Protein AF-A0AAV5BGB0-F1 (afdb_monomer)

Solvent-accessible surface area (backbone atoms only — not comparable to full-atom values): 8665 Å² total; per-residue (Å²): 95,80,54,100,64,18,33,47,43,76,77,61,81,74,40,79,36,67,55,97,71,15,49,51,29,39,37,39,44,28,36,35,22,42,46,52,99,90,72,42,46,84,53,42,42,34,37,40,42,35,40,45,53,45,85,71,68,49,53,77,70,77,80,76,84,75,86,79,90,81,80,93,74,97,66,87,77,72,77,89,67,78,48,72,69,52,96,59,68,52,74,51,76,47,74,49,89,79,63,83,75,83,82,81,88,82,94,73,88,78,68,55,86,67,54,57,60,54,62,70,62,72,80,76,82,82,80,84,76,84,91,128

Nearest PDB structures (foldseek):
  1ut7-assembly1_A  TM=9.006E-01  e=7.431E-05  Arabidopsis thaliana
  3swm-assembly1_B  TM=8.881E-01  e=7.431E-05  Arabidopsis thaliana
  1ut7-assembly1_B  TM=8.903E-01  e=7.431E-05  Arabidopsis thaliana
  7xlj-assembly1_A  TM=7.728E-01  e=9.902E-05  Arabidopsis thaliana
  7xlj-assembly1_B  TM=7.897E-01  e=1.176E-04  Arabidopsis thaliana

Organism: NCBI:txid191504

Sequence (132 aa):
MTTPSGYWSPIEADETVTSCGCSVGLKKTFIFYTGEPFKGFKTNWVMHEYHLLDGGYIASSSSTSSGSSSTRKSQRKRVHSSSISSNWVICRVFESSCGAQVSFHDEGTELSCLDEVFLSLDDYDEVSLPNN

Foldseek 3Di:
DADPFWDWDWDDPWDFDDDPQFGFWIKTKTWTFTDDPVPTHTFQKMKIKIFTQPDDGPRVPPPPPPDDDDDDDDDPPPPPPSPSPDPDIDMDIDGHPPPPPPDDDDDDPDDDPVVVVVVVVPPPPPDDDDDD

Mean predicted aligned error: 17.77 Å

Structure (mmCIF, N/CA/C/O backbone):
data_AF-A0AAV5BGB0-F1
#
_entry.id   AF-A0AAV5BGB0-F1
#
loop_
_atom_site.group_PDB
_atom_site.id
_atom_site.type_symbol
_atom_site.label_atom_id
_atom_site.label_alt_id
_atom_site.label_comp_id
_atom_site.label_asym_id
_atom_site.label_entity_id
_atom_site.label_seq_id
_atom_site.pdbx_PDB_ins_code
_atom_site.Cartn_x
_atom_site.Cartn_y
_atom_site.Cartn_z
_atom_site.occupancy
_atom_site.B_iso_or_equiv
_atom_site.auth_seq_id
_atom_site.auth_comp_id
_atom_site.auth_asym_id
_atom_site.auth_atom_id
_atom_site.pdbx_PDB_model_num
ATOM 1 N N . MET A 1 1 ? 0.506 5.425 7.052 1.00 76.94 1 MET A N 1
ATOM 2 C CA . MET A 1 1 ? -0.605 6.375 6.794 1.00 76.94 1 MET A CA 1
ATOM 3 C C . MET A 1 1 ? -1.680 6.128 7.838 1.00 76.94 1 MET A C 1
ATOM 5 O O . MET A 1 1 ? -1.984 4.963 8.058 1.00 76.94 1 MET A O 1
ATOM 9 N N . THR A 1 2 ? -2.228 7.159 8.482 1.00 87.00 2 THR A N 1
ATOM 10 C CA . THR A 1 2 ? -3.223 7.001 9.563 1.00 87.00 2 THR A CA 1
ATOM 11 C C . THR A 1 2 ? -4.539 7.656 9.160 1.00 87.00 2 THR A C 1
ATOM 13 O O . THR A 1 2 ? -4.542 8.722 8.551 1.00 87.00 2 THR A O 1
ATOM 16 N N . THR A 1 3 ? -5.644 7.003 9.488 1.00 87.00 3 THR A N 1
ATOM 17 C CA . THR A 1 3 ? -7.027 7.425 9.252 1.00 87.00 3 THR A CA 1
ATOM 18 C C . THR A 1 3 ? -7.786 7.398 10.584 1.00 87.00 3 THR A C 1
ATOM 20 O O . THR A 1 3 ? -7.334 6.723 11.509 1.00 87.00 3 THR A O 1
ATOM 23 N N . PRO A 1 4 ? -8.951 8.059 10.707 1.00 87.12 4 PRO A N 1
ATOM 24 C CA . PRO A 1 4 ? -9.759 7.995 11.930 1.00 87.12 4 PRO A CA 1
ATOM 25 C C . PRO A 1 4 ? -10.155 6.571 12.352 1.00 87.12 4 PRO A C 1
ATOM 27 O O . PRO A 1 4 ? -10.411 6.324 13.524 1.00 87.12 4 PRO A O 1
ATOM 30 N N . SER A 1 5 ? -10.205 5.634 11.403 1.00 86.81 5 SER A N 1
ATOM 31 C CA . SER A 1 5 ? -10.635 4.252 11.636 1.00 86.81 5 SER A CA 1
ATOM 32 C C . SER A 1 5 ? -9.475 3.260 11.776 1.00 86.81 5 SER A C 1
ATOM 34 O O . SER A 1 5 ? -9.721 2.086 12.046 1.00 86.81 5 SER A O 1
ATOM 36 N N . GLY A 1 6 ? -8.221 3.683 11.587 1.00 93.06 6 GLY A N 1
ATOM 37 C CA . GLY A 1 6 ? -7.086 2.760 11.558 1.00 93.06 6 GLY A CA 1
ATOM 38 C C . GLY A 1 6 ? -5.840 3.287 10.856 1.00 93.06 6 GLY A C 1
ATOM 39 O O . GLY A 1 6 ? -5.773 4.448 10.456 1.00 93.06 6 GLY A O 1
ATOM 40 N N . TYR A 1 7 ? -4.843 2.431 10.661 1.00 93.06 7 TYR A N 1
ATOM 41 C CA . TYR A 1 7 ? -3.554 2.802 10.080 1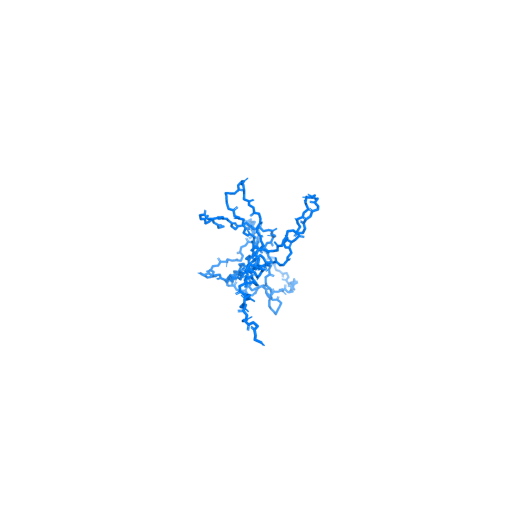.00 93.06 7 TYR A CA 1
ATOM 42 C C . TYR A 1 7 ? -2.974 1.712 9.176 1.00 93.06 7 TYR A C 1
ATOM 44 O O . TYR A 1 7 ? -3.173 0.520 9.380 1.00 93.06 7 TYR A O 1
ATOM 52 N N . TRP A 1 8 ? -2.208 2.143 8.179 1.00 94.19 8 TRP A N 1
ATOM 53 C CA . TRP A 1 8 ? -1.419 1.285 7.301 1.00 94.19 8 TRP A CA 1
ATOM 54 C C . TRP A 1 8 ? 0.002 1.148 7.844 1.00 94.19 8 TRP A C 1
ATOM 56 O O . TRP A 1 8 ? 0.697 2.162 7.996 1.00 94.19 8 TRP A O 1
ATOM 66 N N . SER A 1 9 ? 0.421 -0.092 8.104 1.00 92.56 9 SER A N 1
ATOM 67 C CA . SER A 1 9 ? 1.743 -0.454 8.625 1.00 92.56 9 SER A CA 1
ATOM 68 C C . SER A 1 9 ? 2.527 -1.282 7.599 1.00 92.56 9 SER A C 1
ATOM 70 O O . SER A 1 9 ? 1.937 -2.191 7.009 1.00 92.56 9 SER A O 1
ATOM 72 N N . PRO A 1 10 ? 3.820 -0.991 7.351 1.00 93.56 10 PRO A N 1
ATOM 73 C CA . PRO A 1 10 ? 4.640 -1.786 6.443 1.00 93.56 10 PRO A CA 1
ATOM 74 C C . PRO A 1 10 ? 4.866 -3.181 7.029 1.00 93.56 10 PRO A C 1
ATOM 76 O O . PRO A 1 10 ? 5.050 -3.320 8.239 1.00 93.56 10 PRO A O 1
ATOM 79 N N . ILE A 1 11 ? 4.856 -4.205 6.178 1.00 89.12 11 ILE A N 1
ATOM 80 C CA . ILE A 1 11 ? 5.026 -5.597 6.632 1.00 89.12 11 ILE A CA 1
ATOM 81 C C . ILE A 1 11 ? 6.334 -6.244 6.198 1.00 89.12 11 ILE A C 1
ATOM 83 O O . ILE A 1 11 ? 6.788 -7.187 6.837 1.00 89.12 11 ILE A O 1
ATOM 87 N N . GLU A 1 12 ? 6.945 -5.740 5.134 1.00 86.25 12 GLU A N 1
ATOM 88 C CA . GLU A 1 12 ? 8.117 -6.336 4.503 1.00 86.25 12 GLU A CA 1
ATOM 89 C C . GLU A 1 12 ? 9.106 -5.245 4.095 1.00 86.25 12 GLU A C 1
ATOM 91 O O . GLU A 1 12 ? 8.783 -4.053 4.095 1.00 86.25 12 GLU A O 1
ATOM 96 N N . ALA A 1 13 ? 10.328 -5.665 3.769 1.00 88.56 13 ALA A N 1
ATOM 97 C CA . ALA A 1 13 ? 11.305 -4.781 3.156 1.00 88.56 13 ALA A CA 1
ATOM 98 C C . ALA A 1 13 ? 10.861 -4.399 1.737 1.00 88.56 13 ALA A C 1
ATOM 100 O O . ALA A 1 13 ? 10.260 -5.204 1.030 1.00 88.56 13 ALA A O 1
ATOM 101 N N . ASP A 1 14 ? 11.190 -3.178 1.320 1.00 92.12 14 ASP A N 1
ATOM 102 C CA . ASP A 1 14 ? 10.852 -2.669 -0.008 1.00 92.12 14 ASP A CA 1
ATOM 103 C C . ASP A 1 14 ? 11.406 -3.581 -1.125 1.00 92.12 14 ASP A C 1
ATOM 105 O O . ASP A 1 14 ? 12.598 -3.902 -1.165 1.00 92.12 14 ASP A O 1
ATOM 109 N N . GLU A 1 15 ? 10.548 -3.960 -2.073 1.00 92.06 15 GLU A N 1
ATOM 110 C CA . GLU A 1 15 ? 10.905 -4.803 -3.216 1.00 92.06 15 GLU A CA 1
ATOM 111 C C . GLU A 1 15 ? 11.306 -3.939 -4.421 1.00 92.06 15 GLU A C 1
ATOM 113 O O . GLU A 1 15 ? 10.607 -2.994 -4.795 1.00 92.06 15 GLU A O 1
ATOM 118 N N . THR A 1 16 ? 12.413 -4.274 -5.090 1.00 92.88 16 THR A N 1
ATOM 119 C CA . THR A 1 16 ? 12.793 -3.604 -6.346 1.00 92.88 16 THR A CA 1
ATOM 120 C C . THR A 1 16 ? 11.986 -4.167 -7.508 1.00 92.88 16 THR A C 1
ATOM 122 O O . THR A 1 16 ? 12.030 -5.364 -7.789 1.00 92.88 16 THR A O 1
ATOM 125 N N . VAL A 1 17 ? 11.297 -3.292 -8.235 1.00 91.00 17 VAL A N 1
ATOM 126 C CA . VAL A 1 17 ? 10.586 -3.653 -9.462 1.00 91.00 17 VAL A CA 1
ATOM 127 C C . VAL A 1 17 ? 11.557 -3.546 -10.629 1.00 91.00 17 VAL A C 1
ATOM 129 O O . VAL A 1 17 ? 12.133 -2.481 -10.870 1.00 91.00 17 VAL A O 1
ATOM 132 N N . THR A 1 18 ? 11.730 -4.644 -11.364 1.00 91.19 18 THR A N 1
ATOM 133 C CA . THR A 1 18 ? 12.601 -4.700 -12.542 1.00 91.19 18 THR A CA 1
ATOM 134 C C . THR A 1 18 ? 11.800 -4.981 -13.806 1.00 91.19 18 THR A C 1
ATOM 136 O O . THR A 1 18 ? 10.800 -5.696 -13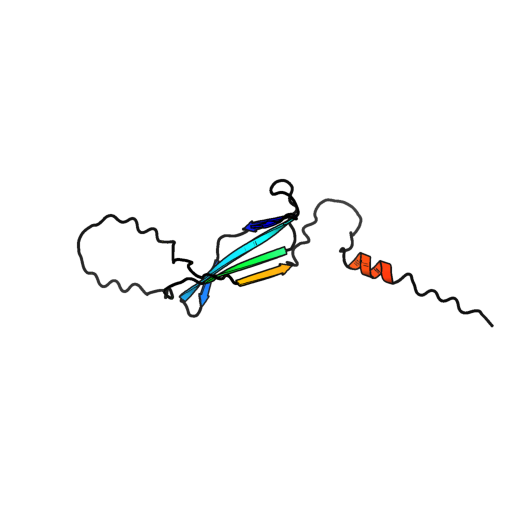.786 1.00 91.19 18 THR A O 1
ATOM 139 N N . SER A 1 19 ? 12.237 -4.400 -14.918 1.00 88.44 19 SER A N 1
ATOM 140 C CA . SER A 1 19 ? 11.708 -4.667 -16.253 1.00 88.44 19 SER A CA 1
ATOM 141 C C . SER A 1 19 ? 12.867 -4.678 -17.240 1.00 88.44 19 SER A C 1
ATOM 143 O O . SER A 1 19 ? 13.734 -3.807 -17.183 1.00 88.44 19 SER A O 1
ATOM 145 N N . CYS A 1 20 ? 12.928 -5.691 -18.106 1.00 88.62 20 CYS A N 1
ATOM 146 C CA . CYS A 1 20 ? 14.007 -5.870 -19.087 1.00 88.62 20 CYS A CA 1
ATOM 147 C C . CYS A 1 20 ? 15.433 -5.784 -18.492 1.00 88.62 20 CYS A C 1
ATOM 149 O O . CYS A 1 20 ? 16.339 -5.249 -19.123 1.00 88.62 20 CYS A O 1
ATOM 151 N N . GLY A 1 21 ? 15.639 -6.288 -17.268 1.00 85.25 21 GLY A N 1
ATOM 152 C CA . GLY A 1 21 ? 16.947 -6.268 -16.592 1.00 85.25 21 GLY A CA 1
ATOM 153 C C . GLY A 1 21 ? 17.331 -4.928 -15.952 1.00 85.25 21 GLY A C 1
ATOM 154 O O . GLY A 1 21 ? 18.450 -4.790 -15.453 1.00 85.25 21 GLY A O 1
ATOM 155 N N . CYS A 1 22 ? 16.408 -3.965 -15.937 1.00 85.75 22 CYS A N 1
ATOM 156 C CA . CYS A 1 22 ? 16.599 -2.642 -15.363 1.00 85.75 22 CYS A CA 1
ATOM 157 C C . CYS A 1 22 ? 15.654 -2.405 -14.185 1.00 85.75 22 CYS A C 1
ATOM 159 O O . CYS A 1 22 ? 14.464 -2.711 -14.275 1.00 85.75 22 CYS A O 1
ATOM 161 N N . SER A 1 23 ? 16.149 -1.803 -13.103 1.00 89.31 23 SER A N 1
ATOM 162 C CA . SER A 1 23 ? 15.288 -1.331 -12.012 1.00 89.31 23 SER A CA 1
ATOM 163 C C . SER A 1 23 ? 14.455 -0.141 -12.478 1.00 89.31 23 SER A C 1
ATOM 165 O O . SER A 1 23 ? 15.009 0.868 -12.915 1.00 89.31 23 SER A O 1
ATOM 167 N N . VAL A 1 24 ? 13.132 -0.268 -12.383 1.00 89.81 24 VAL A N 1
ATOM 168 C CA . VAL A 1 24 ? 12.165 0.758 -12.807 1.00 89.81 24 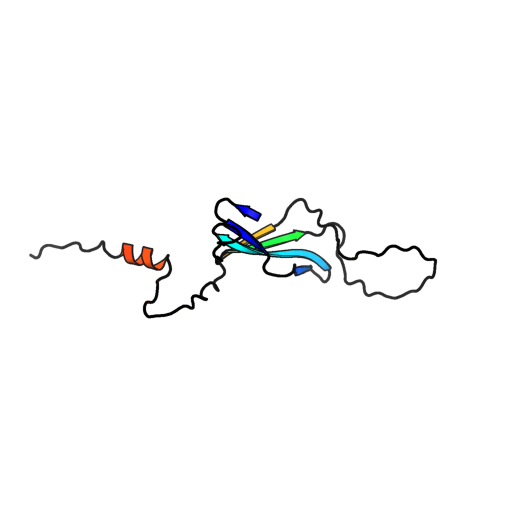VAL A CA 1
ATOM 169 C C . VAL A 1 24 ? 11.426 1.387 -11.630 1.00 89.81 24 VAL A C 1
ATOM 171 O O . VAL A 1 24 ? 10.919 2.498 -11.744 1.00 89.81 24 VAL A O 1
ATOM 174 N N . GLY A 1 25 ? 11.370 0.707 -10.485 1.00 91.38 25 GLY A N 1
ATOM 175 C CA . GLY A 1 25 ? 10.572 1.167 -9.359 1.00 91.38 25 GLY A CA 1
ATOM 176 C C . GLY A 1 25 ? 10.869 0.451 -8.053 1.00 91.38 25 GLY A C 1
ATOM 177 O O . GLY A 1 25 ? 11.683 -0.472 -7.991 1.00 91.38 25 GLY A O 1
ATOM 178 N N . LEU A 1 26 ? 10.150 0.870 -7.021 1.00 92.81 26 LEU A N 1
ATOM 179 C CA . LEU A 1 26 ? 10.090 0.223 -5.716 1.00 92.81 26 LEU A CA 1
ATOM 180 C C . LEU A 1 26 ? 8.638 -0.091 -5.378 1.00 92.81 26 LEU A C 1
ATOM 182 O O . LEU A 1 26 ? 7.751 0.724 -5.631 1.00 92.81 26 LEU A O 1
ATOM 186 N N . LYS A 1 27 ? 8.405 -1.260 -4.793 1.00 94.50 27 LYS A N 1
ATOM 187 C CA . LYS A 1 27 ? 7.114 -1.682 -4.262 1.00 94.50 27 LYS A CA 1
ATOM 188 C C . LYS A 1 27 ? 7.220 -1.790 -2.746 1.00 94.50 27 LYS A C 1
ATOM 190 O O . LYS A 1 27 ? 8.095 -2.476 -2.226 1.00 94.50 27 LYS A O 1
ATOM 195 N N . LYS A 1 28 ? 6.288 -1.146 -2.054 1.00 94.69 28 LYS A N 1
ATOM 196 C CA . LYS A 1 28 ? 6.095 -1.254 -0.608 1.00 94.69 28 LYS A CA 1
ATOM 197 C C . LYS A 1 28 ? 4.802 -1.997 -0.323 1.00 94.69 28 LYS A C 1
ATOM 199 O O . LYS A 1 28 ? 3.792 -1.733 -0.977 1.00 94.69 28 LYS A O 1
ATOM 204 N N . THR A 1 29 ? 4.824 -2.888 0.660 1.00 95.94 29 THR A N 1
ATOM 205 C CA . THR A 1 29 ? 3.650 -3.665 1.069 1.00 95.94 29 THR A CA 1
ATOM 206 C C . THR A 1 29 ? 3.218 -3.255 2.469 1.00 95.94 29 THR A C 1
ATOM 208 O O . THR A 1 29 ? 4.023 -3.247 3.404 1.00 95.94 29 THR A O 1
ATOM 211 N N . PHE A 1 30 ? 1.933 -2.940 2.615 1.00 95.31 30 PHE A N 1
ATOM 212 C CA . PHE A 1 30 ? 1.320 -2.527 3.870 1.00 95.31 30 PHE A CA 1
ATOM 213 C C . PHE A 1 30 ? 0.120 -3.401 4.210 1.00 95.31 30 PHE A C 1
ATOM 215 O O . PHE A 1 30 ? -0.599 -3.854 3.320 1.00 95.31 30 PHE A O 1
ATOM 222 N N . ILE A 1 31 ? -0.137 -3.555 5.506 1.00 94.62 31 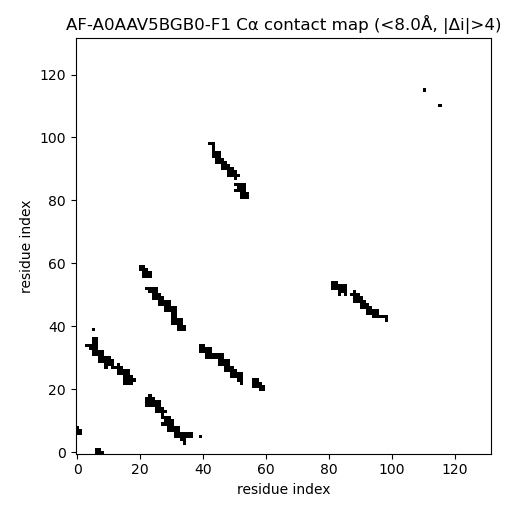ILE A N 1
ATOM 223 C CA . ILE A 1 31 ? -1.389 -4.095 6.040 1.00 94.62 31 ILE A CA 1
ATOM 224 C C . ILE A 1 31 ? -2.119 -2.996 6.800 1.00 94.62 31 ILE A C 1
ATOM 226 O O . ILE A 1 31 ? -1.494 -2.181 7.487 1.00 94.62 31 ILE A O 1
ATOM 230 N N . PHE A 1 32 ? -3.442 -2.978 6.672 1.00 94.62 32 PHE A N 1
ATOM 231 C CA . PHE A 1 32 ? -4.290 -2.095 7.456 1.00 94.62 32 PHE A CA 1
ATOM 232 C C . PHE A 1 32 ? -4.637 -2.716 8.808 1.00 94.62 32 PHE A C 1
ATOM 234 O O . PHE A 1 32 ? -4.985 -3.896 8.914 1.00 94.62 32 PHE A O 1
ATOM 241 N N . TYR A 1 33 ? -4.589 -1.885 9.836 1.00 92.94 33 TYR A N 1
ATOM 242 C CA . TYR A 1 33 ? -5.015 -2.198 11.188 1.00 92.94 33 TYR A CA 1
ATOM 243 C C . TYR A 1 33 ? -6.151 -1.254 11.567 1.00 92.94 33 TYR A C 1
ATOM 245 O O . TYR A 1 33 ? -6.013 -0.045 11.389 1.00 92.94 33 TYR A O 1
ATOM 253 N N . THR A 1 34 ? -7.257 -1.771 12.097 1.00 92.50 34 THR A N 1
ATOM 254 C CA . THR A 1 34 ? -8.369 -0.936 12.586 1.00 92.50 34 THR A CA 1
ATOM 255 C C . THR A 1 34 ? -8.099 -0.462 14.005 1.00 92.50 34 THR A C 1
ATOM 257 O O . THR A 1 34 ? -7.689 -1.269 14.836 1.00 92.50 34 THR A O 1
ATOM 260 N N . GLY A 1 35 ? -8.407 0.798 14.312 1.00 88.19 35 GLY A N 1
ATOM 261 C CA . GLY A 1 35 ? -8.211 1.396 15.637 1.00 88.19 35 GLY A CA 1
ATOM 262 C C . GLY A 1 35 ? -6.828 2.023 15.846 1.00 88.19 35 GLY A C 1
ATOM 263 O O . GLY A 1 35 ? -6.087 2.290 14.903 1.00 88.19 35 GLY A O 1
ATOM 264 N N . GLU A 1 36 ? -6.493 2.297 17.105 1.00 82.88 36 GLU A N 1
ATOM 265 C CA . GLU A 1 36 ? -5.265 3.010 17.470 1.00 82.88 36 GLU A CA 1
ATOM 266 C C . GLU A 1 36 ? -4.001 2.137 17.307 1.00 82.88 36 GLU A C 1
ATOM 268 O O . GLU A 1 36 ? -4.060 0.944 17.611 1.00 82.88 36 GLU A O 1
ATOM 273 N N . PRO A 1 37 ? -2.827 2.707 16.956 1.00 74.81 37 PRO A N 1
ATOM 274 C CA . PRO A 1 37 ? -1.547 2.002 16.755 1.00 74.81 37 PRO A CA 1
ATOM 275 C C . PRO A 1 37 ? -1.068 1.035 17.849 1.00 74.81 37 PRO A C 1
ATOM 277 O O . PRO A 1 37 ? -0.178 0.227 17.602 1.00 74.81 37 PRO A O 1
ATOM 280 N N . PHE A 1 38 ? -1.654 1.087 19.046 1.00 73.94 38 PHE A N 1
ATOM 281 C CA . PHE A 1 38 ? -1.323 0.215 20.180 1.00 73.94 38 PHE A CA 1
ATOM 282 C C . PHE A 1 38 ? -2.431 -0.777 20.562 1.00 73.94 38 PHE A C 1
ATOM 284 O O . PHE A 1 38 ? -2.206 -1.656 21.388 1.00 73.94 38 PHE A O 1
ATOM 291 N N . LYS A 1 39 ? -3.632 -0.629 19.998 1.00 78.12 39 LYS A N 1
ATOM 292 C CA . LYS A 1 39 ? -4.801 -1.492 20.247 1.00 78.12 39 LYS A CA 1
ATOM 293 C C . LYS A 1 39 ? -5.404 -2.025 18.947 1.00 78.12 39 LYS A C 1
ATOM 295 O O . LYS A 1 39 ? -6.528 -2.516 18.947 1.00 78.12 39 LYS A O 1
ATOM 300 N N . GLY A 1 40 ? -4.694 -1.845 17.839 1.00 80.12 40 GLY A N 1
ATOM 301 C CA . GLY A 1 40 ? -5.236 -2.084 16.521 1.00 80.12 40 GLY A CA 1
ATOM 302 C C . GLY A 1 40 ? -5.367 -3.568 16.215 1.00 80.12 40 GLY A C 1
ATOM 303 O O . GLY A 1 40 ? -4.473 -4.355 16.528 1.00 80.12 40 GLY A O 1
ATOM 304 N N . PHE A 1 41 ? -6.459 -3.942 15.558 1.00 87.94 41 PHE A N 1
ATOM 305 C CA . PHE A 1 41 ? -6.655 -5.301 15.057 1.00 87.94 41 PHE A CA 1
ATOM 306 C C . PHE A 1 41 ? -6.157 -5.392 13.621 1.00 87.94 41 PHE A C 1
ATOM 308 O O . PHE A 1 41 ? -6.503 -4.558 12.782 1.00 87.94 41 PHE A O 1
ATOM 315 N N . LYS A 1 42 ? -5.324 -6.399 13.346 1.00 90.12 42 LYS A N 1
ATOM 316 C CA . LYS A 1 42 ? -4.846 -6.686 11.994 1.00 90.12 42 LYS A CA 1
ATOM 317 C C . LYS A 1 42 ? -6.039 -7.073 11.123 1.00 90.12 42 LYS A C 1
ATOM 319 O O . LYS A 1 42 ? -6.813 -7.941 11.510 1.00 90.12 42 LYS A O 1
ATOM 324 N N . THR A 1 43 ? -6.153 -6.464 9.950 1.00 92.00 43 THR A N 1
ATOM 325 C CA . THR A 1 43 ? -7.177 -6.833 8.965 1.00 92.00 43 THR A CA 1
ATOM 326 C C . THR A 1 43 ? -6.577 -7.600 7.790 1.00 92.00 43 THR A C 1
ATOM 328 O O . THR A 1 43 ? -5.355 -7.714 7.656 1.00 92.00 43 THR A O 1
ATOM 331 N N . ASN A 1 44 ? -7.449 -8.079 6.905 1.00 92.12 44 ASN A N 1
ATOM 332 C CA . ASN A 1 44 ? -7.068 -8.720 5.646 1.00 92.12 44 ASN A CA 1
ATOM 333 C C . ASN A 1 44 ? -6.750 -7.717 4.532 1.00 92.12 44 ASN A C 1
ATOM 335 O O . ASN A 1 44 ? -6.350 -8.117 3.440 1.00 92.12 44 ASN A O 1
ATOM 339 N N . TRP A 1 45 ? -6.914 -6.418 4.787 1.00 94.88 45 TRP A N 1
ATOM 340 C CA . TRP A 1 45 ? -6.644 -5.381 3.804 1.00 94.88 45 TRP A CA 1
ATOM 341 C C . TRP A 1 45 ? -5.144 -5.192 3.616 1.00 94.88 45 TRP A C 1
ATOM 343 O O . TRP A 1 45 ? -4.411 -4.827 4.541 1.00 94.88 45 TRP A O 1
ATOM 353 N N . VAL A 1 46 ? -4.708 -5.399 2.378 1.00 94.94 46 VAL A N 1
ATOM 354 C CA . VAL A 1 46 ? -3.332 -5.224 1.927 1.00 94.94 46 VAL A CA 1
ATOM 355 C C . VAL A 1 46 ? -3.281 -4.091 0.909 1.00 94.94 46 VAL A C 1
ATOM 357 O O . VAL A 1 46 ? -4.165 -3.948 0.062 1.00 94.94 46 VAL A O 1
ATOM 360 N N . MET A 1 47 ? -2.220 -3.290 0.975 1.00 96.81 47 MET A N 1
ATOM 361 C CA . MET A 1 47 ? -1.900 -2.271 -0.017 1.00 96.81 47 MET A CA 1
ATOM 362 C C . MET A 1 47 ? -0.497 -2.507 -0.564 1.00 96.81 47 MET A C 1
ATOM 364 O O . MET A 1 47 ? 0.466 -2.615 0.194 1.00 96.81 47 MET A O 1
ATOM 368 N N . HIS A 1 48 ? -0.378 -2.526 -1.887 1.00 97.00 48 HIS A N 1
ATOM 369 C CA . HIS A 1 48 ? 0.895 -2.363 -2.579 1.00 97.00 48 HIS A CA 1
ATOM 370 C C . HIS A 1 48 ? 1.009 -0.930 -3.089 1.00 97.00 48 HIS A C 1
ATOM 372 O O . HIS A 1 48 ? 0.159 -0.496 -3.865 1.00 97.00 48 HIS A O 1
ATOM 378 N N . GLU A 1 49 ? 2.057 -0.222 -2.685 1.00 95.75 49 GLU A N 1
ATOM 379 C CA . GLU A 1 49 ? 2.385 1.129 -3.140 1.00 95.75 49 GLU A CA 1
ATOM 380 C C . GLU A 1 49 ? 3.625 1.072 -4.036 1.00 95.75 49 GLU A C 1
ATOM 382 O O . GLU A 1 49 ? 4.691 0.619 -3.614 1.00 95.75 49 GLU A O 1
ATOM 387 N N . TYR A 1 50 ? 3.483 1.518 -5.281 1.00 93.94 50 TYR A N 1
ATOM 388 C CA . TYR A 1 50 ? 4.525 1.485 -6.298 1.00 93.94 50 TYR A CA 1
ATOM 389 C C . TYR A 1 50 ? 5.043 2.891 -6.577 1.00 93.94 50 TYR A C 1
ATOM 391 O O . TYR A 1 50 ? 4.287 3.782 -6.970 1.00 93.94 50 TYR A O 1
ATOM 399 N N . HIS A 1 51 ? 6.352 3.055 -6.425 1.00 92.19 51 HIS A N 1
ATOM 400 C CA . HIS A 1 51 ? 7.087 4.281 -6.707 1.00 92.19 51 HIS A CA 1
ATOM 401 C C . HIS A 1 51 ? 7.920 4.099 -7.966 1.00 92.19 51 HIS A C 1
ATOM 403 O O . HIS A 1 51 ? 8.695 3.147 -8.065 1.00 92.19 51 HIS A O 1
ATOM 409 N N . LEU A 1 52 ? 7.795 5.028 -8.909 1.00 89.94 52 LEU A N 1
ATOM 410 C CA . LEU A 1 52 ? 8.652 5.071 -10.087 1.00 89.94 52 LEU A CA 1
ATOM 411 C C . LEU A 1 52 ? 9.974 5.770 -9.736 1.00 89.94 52 LEU A C 1
ATOM 413 O O . LEU A 1 52 ? 9.970 6.847 -9.130 1.00 89.94 52 LEU A O 1
ATOM 417 N N . LEU A 1 53 ? 11.097 5.163 -10.122 1.00 86.31 53 LEU A N 1
ATOM 418 C CA . LEU A 1 53 ? 12.412 5.788 -9.989 1.00 86.31 53 LEU A CA 1
ATOM 419 C C . LEU A 1 53 ? 12.585 6.847 -11.079 1.00 86.31 53 LEU A C 1
ATOM 421 O O . LEU A 1 53 ? 12.357 6.568 -12.256 1.00 86.31 53 LEU A O 1
ATOM 425 N N . ASP A 1 54 ? 12.998 8.049 -10.690 1.00 72.44 54 ASP A N 1
ATOM 426 C CA . ASP A 1 54 ? 13.304 9.107 -11.645 1.00 72.44 54 ASP A CA 1
ATOM 427 C C . ASP A 1 54 ? 14.771 9.003 -12.072 1.00 72.44 54 ASP A C 1
ATOM 429 O O . ASP A 1 54 ? 15.662 8.823 -11.239 1.00 72.44 54 ASP A O 1
ATOM 433 N N . GLY A 1 55 ? 15.027 9.114 -13.373 1.00 64.25 55 GLY A N 1
ATOM 434 C CA . GLY A 1 55 ? 16.386 9.169 -13.907 1.00 64.25 55 GLY A CA 1
ATOM 435 C C . GLY A 1 55 ? 17.171 7.852 -13.862 1.00 64.25 55 GLY A C 1
ATOM 436 O O . GLY A 1 55 ? 18.037 7.646 -13.016 1.00 64.25 55 GLY A O 1
ATOM 437 N N . GLY A 1 56 ? 16.978 7.037 -14.900 1.00 55.94 56 GLY A N 1
ATOM 438 C CA . GLY A 1 56 ? 17.960 6.053 -15.351 1.00 55.94 56 GLY A CA 1
ATOM 439 C C . GLY A 1 56 ? 17.655 4.626 -14.923 1.00 55.94 56 GLY A C 1
ATOM 440 O O . GLY A 1 56 ? 17.885 4.232 -13.784 1.00 55.94 56 GLY A O 1
ATOM 441 N N . TYR A 1 57 ? 17.215 3.833 -15.898 1.00 53.81 57 TYR A N 1
ATOM 442 C CA . TYR A 1 57 ? 17.294 2.380 -15.897 1.00 53.81 57 TYR A CA 1
ATOM 443 C C . TYR A 1 57 ? 18.639 1.967 -15.288 1.00 53.81 57 TYR A C 1
ATOM 445 O O . TYR A 1 57 ? 19.685 2.171 -15.910 1.00 53.81 57 TYR A O 1
ATOM 453 N N . ILE A 1 58 ? 18.644 1.413 -14.073 1.00 58.72 58 ILE A N 1
ATOM 454 C CA . ILE A 1 58 ? 19.845 0.749 -13.567 1.00 58.72 58 ILE A CA 1
ATOM 455 C C . ILE A 1 58 ? 19.912 -0.565 -14.337 1.00 58.72 58 ILE A C 1
ATOM 457 O O . ILE A 1 58 ? 19.477 -1.607 -13.852 1.00 58.72 58 ILE A O 1
ATOM 461 N N . ALA A 1 59 ? 20.376 -0.497 -15.586 1.00 52.59 59 ALA A N 1
ATOM 462 C CA . ALA A 1 59 ? 20.879 -1.667 -16.268 1.00 52.59 59 ALA A CA 1
ATOM 463 C C . ALA A 1 59 ? 21.978 -2.218 -15.367 1.00 52.59 59 ALA A C 1
ATOM 465 O O . ALA A 1 59 ? 22.800 -1.461 -14.840 1.00 52.59 59 ALA A O 1
ATOM 466 N N . SER A 1 60 ? 21.978 -3.528 -15.169 1.00 53.81 60 SER A N 1
ATOM 467 C CA . SER A 1 60 ? 23.106 -4.242 -14.588 1.00 53.81 60 SER A CA 1
ATOM 468 C C . SER A 1 60 ? 24.295 -4.055 -15.530 1.00 53.81 60 SER A C 1
ATOM 470 O O . SER A 1 60 ? 24.575 -4.881 -16.392 1.00 53.81 60 SER A O 1
ATOM 472 N N . SER A 1 61 ? 24.961 -2.902 -15.431 1.00 49.84 61 SER A N 1
ATOM 473 C CA . SER A 1 61 ? 26.161 -2.599 -16.184 1.00 49.84 61 SER A CA 1
ATOM 474 C C . SER A 1 61 ? 27.187 -3.627 -15.746 1.00 49.84 61 SER A C 1
ATOM 476 O O . SER A 1 61 ? 27.730 -3.535 -14.643 1.00 49.84 61 SER A O 1
ATOM 478 N N . SER A 1 62 ? 27.408 -4.628 -16.595 1.00 49.16 62 SER A N 1
ATOM 479 C CA . SER A 1 62 ? 28.573 -5.491 -16.544 1.00 49.16 62 SER A CA 1
ATOM 480 C C . SER A 1 62 ? 29.785 -4.580 -16.422 1.00 49.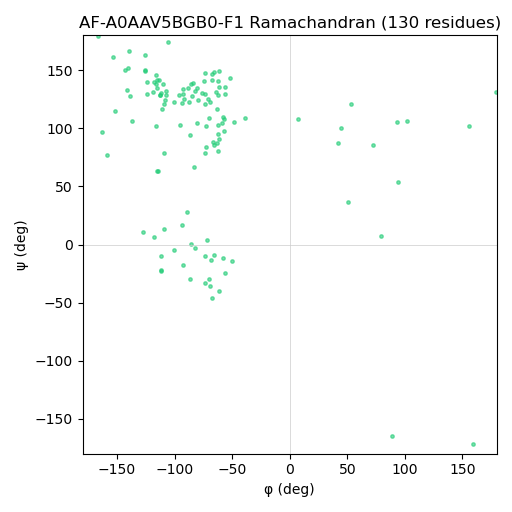16 62 SER A C 1
ATOM 482 O O . SER A 1 62 ? 30.142 -3.871 -17.364 1.00 49.16 62 SER A O 1
ATOM 484 N N . SER A 1 63 ? 30.364 -4.527 -15.230 1.00 45.78 63 SER A N 1
ATOM 485 C CA . SER A 1 63 ? 31.554 -3.750 -14.945 1.00 45.78 63 SER A CA 1
ATOM 486 C C . SER A 1 63 ? 32.718 -4.355 -15.725 1.00 45.78 63 SER A C 1
ATOM 488 O O . SER A 1 63 ? 33.430 -5.217 -15.217 1.00 45.78 63 SER A O 1
ATOM 490 N N . THR A 1 64 ? 32.925 -3.923 -16.966 1.00 41.22 64 THR A N 1
ATOM 491 C CA . THR A 1 64 ? 34.221 -4.078 -17.620 1.00 41.22 64 THR A CA 1
ATOM 492 C C . THR A 1 64 ? 35.162 -3.082 -16.966 1.00 41.22 64 THR A C 1
ATOM 494 O O . THR A 1 64 ? 35.105 -1.876 -17.206 1.00 41.22 64 THR A O 1
ATOM 497 N N . SER A 1 65 ? 35.996 -3.596 -16.070 1.00 44.97 65 SER A N 1
ATOM 498 C CA . SER A 1 65 ? 37.089 -2.880 -15.432 1.00 44.97 65 SER A CA 1
ATOM 499 C C . SER A 1 65 ? 38.155 -2.511 -16.467 1.00 44.97 65 SER A C 1
ATOM 501 O O . SER A 1 65 ? 39.139 -3.225 -16.638 1.00 44.97 65 SER A O 1
ATOM 503 N N . SER A 1 66 ? 37.988 -1.389 -17.158 1.00 43.59 66 SER A N 1
ATOM 504 C CA . SER A 1 66 ? 39.095 -0.710 -17.832 1.00 43.59 66 SER A CA 1
ATOM 505 C C . SER A 1 66 ? 39.620 0.368 -16.891 1.00 43.59 66 SER A C 1
ATOM 507 O O . SER A 1 66 ? 38.983 1.396 -16.665 1.00 43.59 66 SER A O 1
ATOM 509 N N . GLY A 1 67 ? 40.754 0.059 -16.261 1.00 45.62 67 GLY A N 1
ATOM 510 C CA . GLY A 1 67 ? 41.401 0.913 -15.279 1.00 45.62 67 GLY A CA 1
ATOM 511 C C . GLY A 1 67 ? 41.832 2.254 -15.864 1.00 45.62 67 GLY A C 1
ATOM 512 O O . GLY A 1 67 ? 42.341 2.342 -16.977 1.00 45.62 67 GLY A O 1
ATOM 513 N N . SER A 1 68 ? 41.665 3.307 -15.072 1.00 40.84 68 SER A N 1
ATOM 514 C CA . SER A 1 68 ? 42.409 4.556 -15.206 1.00 40.84 68 SER A CA 1
ATOM 515 C C . SER A 1 68 ? 42.499 5.208 -13.830 1.00 40.84 68 SER A C 1
ATOM 517 O O . SER A 1 68 ? 41.503 5.553 -13.202 1.00 40.84 68 SER A O 1
ATOM 519 N N . SER A 1 69 ? 43.726 5.299 -13.340 1.00 46.03 69 SER A N 1
ATOM 520 C CA . SER A 1 69 ? 44.148 5.931 -12.095 1.00 46.03 69 SER A CA 1
ATOM 521 C C . SER A 1 69 ? 43.835 7.430 -12.050 1.00 46.03 69 SER A C 1
ATOM 523 O O . SER A 1 69 ? 44.181 8.136 -12.993 1.00 46.03 69 SER A O 1
ATOM 525 N N . SER A 1 70 ? 43.310 7.943 -10.930 1.00 40.97 70 SER A N 1
ATOM 526 C CA . SER A 1 70 ? 43.803 9.181 -10.284 1.00 40.97 70 SER A CA 1
ATOM 527 C C . SER A 1 70 ? 43.014 9.576 -9.018 1.00 40.97 70 SER A C 1
ATOM 529 O O . SER A 1 70 ? 41.791 9.619 -8.980 1.00 40.97 70 SER A O 1
ATOM 531 N N . THR A 1 71 ? 43.790 9.860 -7.966 1.00 40.81 71 THR A N 1
ATOM 532 C CA . THR A 1 71 ? 43.565 10.787 -6.834 1.00 40.81 71 THR A CA 1
ATOM 533 C C . THR A 1 71 ? 42.216 10.847 -6.098 1.00 40.81 71 THR A C 1
ATOM 535 O O . THR A 1 71 ? 41.299 11.583 -6.441 1.00 40.81 71 THR A O 1
ATOM 538 N N . ARG A 1 72 ? 42.218 10.173 -4.938 1.00 53.53 72 ARG A N 1
ATOM 539 C CA . ARG A 1 72 ? 41.633 10.547 -3.632 1.00 53.53 72 ARG A CA 1
ATOM 540 C C . ARG A 1 72 ? 40.761 11.819 -3.597 1.00 53.53 72 ARG A C 1
ATOM 542 O O . ARG A 1 72 ? 41.291 12.919 -3.469 1.00 53.53 72 ARG A O 1
ATOM 549 N N . LYS A 1 73 ? 39.443 11.639 -3.453 1.00 38.91 73 LYS A N 1
ATOM 550 C CA . LYS A 1 73 ? 38.606 12.453 -2.553 1.00 38.91 73 LYS A CA 1
ATOM 551 C C . LYS A 1 73 ? 37.608 11.559 -1.821 1.00 38.91 73 LYS A C 1
ATOM 553 O O . LYS A 1 73 ? 36.903 10.754 -2.418 1.00 38.91 73 LYS A O 1
ATOM 558 N N . SER A 1 74 ? 37.608 11.708 -0.501 1.00 51.00 74 SER A N 1
ATOM 559 C CA . SER A 1 74 ? 36.648 11.131 0.430 1.00 51.00 74 SER A CA 1
ATOM 560 C C . SER A 1 74 ? 35.244 11.617 0.082 1.00 51.00 74 SER A C 1
ATOM 562 O O . SER A 1 74 ? 34.886 12.758 0.355 1.00 51.00 74 SER A O 1
ATOM 564 N N . GLN A 1 75 ? 34.452 10.745 -0.526 1.00 49.44 75 GLN A N 1
ATOM 565 C CA . GLN A 1 75 ? 33.002 10.821 -0.490 1.00 49.44 75 GLN A CA 1
ATOM 566 C C . GLN A 1 75 ? 32.527 9.399 -0.254 1.00 49.44 75 GLN A C 1
ATOM 568 O O . GLN A 1 75 ? 32.614 8.543 -1.132 1.00 49.44 75 GLN A O 1
ATOM 573 N N . ARG A 1 76 ? 32.064 9.129 0.969 1.00 44.91 76 ARG A N 1
ATOM 574 C CA . ARG A 1 76 ? 31.286 7.928 1.265 1.00 44.91 76 A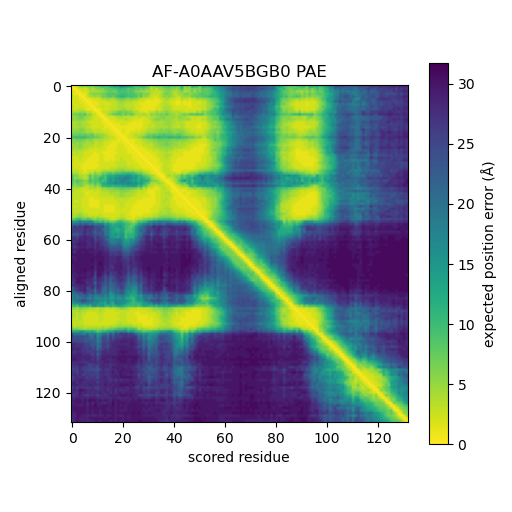RG A CA 1
ATOM 575 C C . ARG A 1 76 ? 30.032 8.034 0.401 1.00 44.91 76 ARG A C 1
ATOM 577 O O . ARG A 1 76 ? 29.066 8.676 0.804 1.00 44.91 76 ARG A O 1
ATOM 584 N N . LYS A 1 77 ? 30.084 7.484 -0.816 1.00 41.62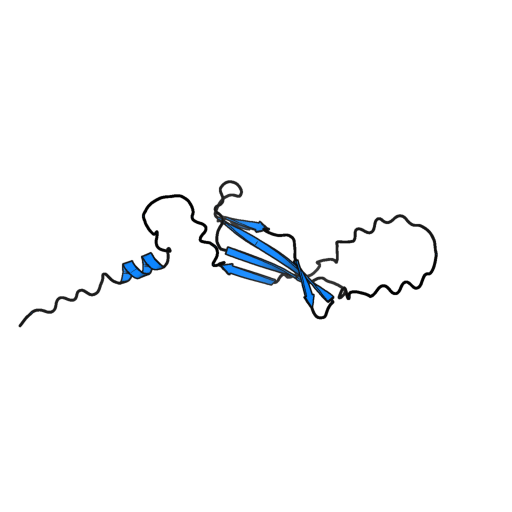 77 LYS A N 1
ATOM 585 C CA . LYS A 1 77 ? 28.915 7.267 -1.666 1.00 41.62 77 LYS A CA 1
ATOM 586 C C . LYS A 1 77 ? 27.966 6.405 -0.846 1.00 41.62 77 LYS A C 1
ATOM 588 O O . LYS A 1 77 ? 28.129 5.190 -0.769 1.00 41.62 77 LYS A O 1
ATOM 593 N N . ARG A 1 78 ? 26.990 7.045 -0.203 1.00 41.34 78 ARG A N 1
ATOM 594 C CA . ARG A 1 78 ? 25.725 6.400 0.117 1.00 41.34 78 ARG A CA 1
ATOM 595 C C . ARG A 1 78 ? 25.095 6.055 -1.231 1.00 41.34 78 ARG A C 1
ATOM 597 O O . ARG A 1 78 ? 24.389 6.854 -1.828 1.00 41.34 78 ARG A O 1
ATOM 604 N N . VAL A 1 79 ? 25.451 4.879 -1.742 1.00 46.47 79 VAL A N 1
ATOM 605 C CA . VAL A 1 79 ? 24.538 4.072 -2.553 1.00 46.47 79 VAL A CA 1
ATOM 606 C C . VAL A 1 79 ? 23.253 3.955 -1.719 1.00 46.47 79 VAL A C 1
ATOM 608 O O . VAL A 1 79 ? 23.371 3.872 -0.497 1.00 46.47 79 VAL A O 1
ATOM 611 N N . HIS A 1 80 ? 22.077 3.977 -2.345 1.00 46.28 80 HIS A N 1
ATOM 612 C CA . HIS A 1 80 ? 20.728 4.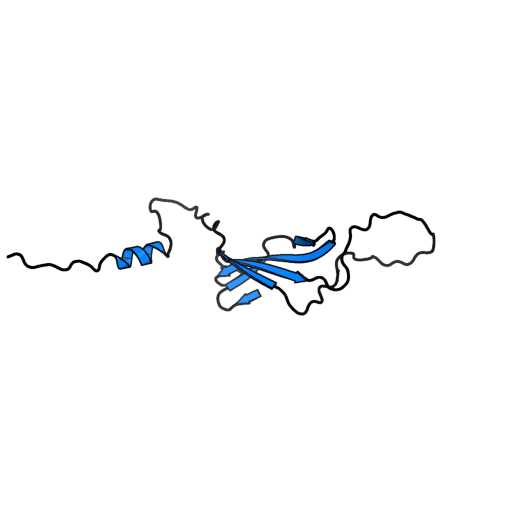105 -1.748 1.00 46.28 80 HIS A CA 1
ATOM 613 C C . HIS A 1 80 ? 20.164 5.530 -1.666 1.00 46.28 80 HIS A C 1
ATOM 615 O O . HIS A 1 80 ? 19.699 5.972 -0.620 1.00 46.28 80 HIS A O 1
ATOM 621 N N . SER A 1 81 ? 20.135 6.232 -2.795 1.00 49.19 81 SER A N 1
ATOM 622 C CA . SER A 1 81 ? 18.954 7.035 -3.127 1.00 49.19 81 SER A CA 1
ATOM 623 C C . SER A 1 81 ? 18.950 7.279 -4.632 1.00 49.19 81 SER A C 1
ATOM 625 O O . SER A 1 81 ? 19.375 8.330 -5.104 1.00 49.19 81 SER A O 1
ATOM 627 N N . SER A 1 82 ? 18.561 6.269 -5.416 1.00 54.72 82 SER A N 1
ATOM 628 C CA . SER A 1 82 ? 17.944 6.554 -6.715 1.00 54.72 82 SER A CA 1
ATOM 629 C C . SER A 1 82 ? 16.733 7.421 -6.391 1.00 54.72 82 SER A C 1
ATOM 631 O O . SER A 1 82 ? 15.824 6.944 -5.710 1.00 54.72 82 SER A O 1
ATOM 633 N N . SER A 1 83 ? 16.795 8.709 -6.722 1.00 58.53 83 SER A N 1
ATOM 634 C CA . SER A 1 83 ? 15.821 9.694 -6.267 1.00 58.53 83 SER A CA 1
ATOM 635 C C . SER A 1 83 ? 14.424 9.272 -6.703 1.00 58.53 83 SER A C 1
ATOM 637 O O . SER A 1 83 ? 14.086 9.281 -7.884 1.00 58.53 83 SER A O 1
ATOM 639 N N . ILE A 1 84 ? 13.610 8.873 -5.732 1.00 62.22 84 ILE A N 1
ATOM 640 C CA . ILE A 1 84 ? 12.176 8.698 -5.911 1.00 62.22 84 ILE A CA 1
ATOM 641 C C . ILE A 1 84 ? 11.600 10.119 -5.996 1.00 62.22 84 ILE A C 1
ATOM 643 O O . ILE A 1 84 ? 11.247 10.703 -4.975 1.00 62.22 84 ILE A O 1
ATOM 647 N N . SER A 1 85 ? 11.622 10.736 -7.179 1.00 61.16 85 SER A N 1
ATOM 648 C CA . SER A 1 85 ? 11.096 12.098 -7.412 1.00 61.16 85 SER A CA 1
ATOM 649 C C . SER A 1 85 ? 9.816 12.121 -8.245 1.00 61.16 85 SER A C 1
ATOM 651 O O . SER A 1 85 ? 9.374 13.181 -8.682 1.00 61.16 85 SER A O 1
ATOM 653 N N . SER A 1 86 ? 9.170 10.970 -8.428 1.00 64.62 86 SER A N 1
ATOM 654 C CA . SER A 1 86 ? 7.873 10.904 -9.099 1.00 64.62 86 SER A CA 1
ATOM 655 C C . SER A 1 86 ? 6.775 11.494 -8.209 1.00 64.62 86 SER A C 1
ATOM 657 O O . SER A 1 86 ? 6.575 11.057 -7.079 1.00 64.62 86 SER A O 1
ATOM 659 N N . ASN A 1 87 ? 6.029 12.471 -8.734 1.00 79.88 87 ASN A N 1
ATOM 660 C CA . ASN A 1 87 ? 4.929 13.152 -8.028 1.00 79.88 87 ASN A CA 1
ATOM 661 C C . ASN A 1 87 ? 3.666 12.285 -7.850 1.00 79.88 87 ASN A C 1
ATOM 663 O O . ASN A 1 87 ? 2.641 12.775 -7.380 1.00 79.88 87 ASN A O 1
ATOM 667 N N . TRP A 1 88 ? 3.707 11.021 -8.268 1.00 88.31 88 TRP A N 1
ATOM 668 C CA . TRP A 1 88 ? 2.596 10.088 -8.167 1.00 88.31 88 TRP A CA 1
ATOM 669 C C . TRP A 1 88 ? 3.098 8.696 -7.787 1.00 88.31 88 TRP A C 1
ATOM 671 O O . TRP A 1 88 ? 4.221 8.306 -8.109 1.00 88.31 88 TRP A O 1
ATOM 681 N N . VAL A 1 89 ? 2.224 7.949 -7.120 1.00 93.25 89 VAL A N 1
ATOM 682 C CA . VAL A 1 89 ? 2.396 6.534 -6.786 1.00 93.25 89 VAL A CA 1
ATOM 683 C C . VAL A 1 89 ? 1.189 5.762 -7.308 1.00 93.25 89 VAL A C 1
ATOM 685 O O . VAL A 1 89 ? 0.089 6.313 -7.382 1.00 93.25 89 VAL A O 1
ATOM 688 N N . ILE A 1 90 ? 1.377 4.498 -7.687 1.00 94.56 90 ILE A N 1
ATOM 689 C CA . ILE A 1 90 ? 0.252 3.590 -7.955 1.00 94.56 90 ILE A CA 1
ATOM 690 C C . ILE A 1 90 ? -0.005 2.780 -6.695 1.00 94.56 90 ILE A C 1
ATOM 692 O O . ILE A 1 90 ? 0.906 2.136 -6.181 1.00 94.56 90 ILE A O 1
ATOM 696 N N . CYS A 1 91 ? -1.254 2.761 -6.242 1.00 96.56 91 CYS A N 1
ATOM 697 C CA . CYS A 1 91 ? -1.679 1.922 -5.131 1.00 96.56 91 CYS A CA 1
ATOM 698 C C . CYS A 1 91 ? -2.620 0.824 -5.631 1.00 96.56 91 CYS A C 1
ATOM 700 O O . CYS A 1 91 ? -3.600 1.105 -6.319 1.00 96.56 91 CYS A O 1
ATOM 702 N N . ARG A 1 92 ? -2.348 -0.428 -5.253 1.00 96.12 92 ARG A N 1
ATOM 703 C CA . ARG A 1 92 ? -3.283 -1.551 -5.394 1.00 96.12 92 ARG A CA 1
ATOM 704 C C . ARG A 1 92 ? -3.732 -1.976 -4.005 1.00 96.12 92 ARG A C 1
ATOM 706 O O . ARG A 1 92 ? -2.908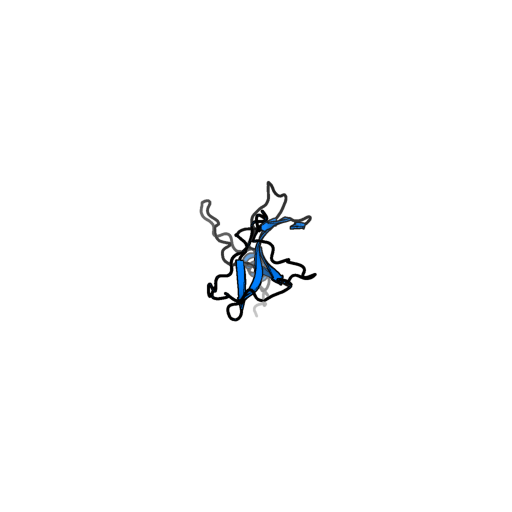 -2.450 -3.229 1.00 96.12 92 ARG A O 1
ATOM 713 N N . VAL A 1 93 ? -5.023 -1.836 -3.722 1.00 96.06 93 VAL A N 1
ATOM 714 C CA . VAL A 1 93 ? -5.641 -2.253 -2.457 1.00 96.06 93 VAL A CA 1
ATOM 715 C C . VAL A 1 93 ? -6.491 -3.491 -2.712 1.00 96.06 93 VAL A C 1
ATOM 717 O O . VAL A 1 93 ? -7.237 -3.527 -3.690 1.00 96.06 93 VAL A O 1
ATOM 720 N N . PHE A 1 94 ? -6.338 -4.518 -1.883 1.00 95.19 94 PHE A N 1
ATOM 721 C CA . PHE A 1 94 ? -7.068 -5.777 -2.016 1.00 95.19 94 PHE A CA 1
ATOM 722 C C . PHE A 1 94 ? -7.217 -6.473 -0.664 1.00 95.19 94 PHE A C 1
ATOM 724 O O . PHE A 1 94 ? -6.477 -6.188 0.278 1.00 95.19 94 PHE A O 1
ATOM 731 N N . GLU A 1 95 ? -8.162 -7.403 -0.585 1.00 94.69 95 GLU A N 1
ATOM 732 C CA . GLU A 1 95 ? -8.317 -8.282 0.565 1.00 94.69 95 GLU A CA 1
ATOM 733 C C . GLU A 1 95 ? -7.527 -9.577 0.338 1.00 94.69 95 GLU A C 1
ATOM 735 O O . GLU A 1 95 ? -7.669 -10.238 -0.694 1.00 94.69 95 GLU A O 1
ATOM 740 N N . SER A 1 96 ? -6.644 -9.919 1.275 1.00 87.94 96 SER A N 1
ATOM 741 C CA . SER A 1 96 ? -5.891 -11.168 1.239 1.00 87.94 96 SER A CA 1
ATOM 742 C C . SER A 1 96 ? -6.712 -12.294 1.856 1.00 87.94 96 SER A C 1
ATOM 744 O O . SER A 1 96 ? -7.147 -12.208 3.001 1.00 87.94 96 SER A O 1
ATOM 746 N N . SER A 1 97 ? -6.861 -13.395 1.124 1.00 77.00 97 SER A N 1
ATOM 747 C CA . SER A 1 97 ? -7.627 -14.580 1.534 1.00 77.00 97 SER A CA 1
ATOM 748 C C . SER A 1 97 ? -7.028 -15.324 2.738 1.00 77.00 97 SER A C 1
ATOM 750 O O . SER A 1 97 ? -7.657 -16.228 3.274 1.00 77.00 97 SER A O 1
ATOM 752 N N . CYS A 1 98 ? -5.818 -14.971 3.190 1.00 56.66 98 CYS A N 1
ATOM 753 C CA . CYS A 1 98 ? -5.119 -15.652 4.287 1.00 56.66 98 CYS A CA 1
ATOM 754 C C . CYS A 1 98 ? -5.430 -15.100 5.696 1.00 56.66 98 CYS A C 1
ATOM 756 O O . CYS A 1 98 ? -4.606 -15.214 6.602 1.00 56.66 98 CYS A O 1
ATOM 758 N N . GLY A 1 99 ? -6.618 -14.523 5.894 1.00 52.28 99 GLY A N 1
ATOM 759 C CA . GLY A 1 99 ? -7.100 -14.028 7.189 1.00 52.28 99 GLY A CA 1
ATOM 760 C C . GLY A 1 99 ? -7.527 -15.091 8.200 1.00 52.28 99 GLY A C 1
ATOM 761 O O . GLY A 1 99 ? -7.737 -14.774 9.367 1.00 52.28 99 GLY A O 1
ATOM 762 N N . ALA A 1 100 ? -7.633 -16.357 7.791 1.00 45.66 100 ALA A N 1
ATOM 763 C CA . ALA A 1 100 ? -7.984 -17.461 8.680 1.00 45.66 100 ALA A CA 1
ATOM 764 C C . ALA A 1 100 ? -6.746 -17.983 9.435 1.00 45.66 100 ALA A C 1
ATOM 766 O O . ALA A 1 100 ? -6.274 -19.099 9.231 1.00 45.66 100 ALA A O 1
ATOM 767 N N . GLN A 1 101 ? -6.193 -17.157 10.317 1.00 46.47 101 GLN A N 1
ATOM 768 C CA . GLN A 1 101 ? -5.501 -17.653 11.508 1.00 46.47 101 GLN A CA 1
ATOM 769 C C . GLN A 1 101 ? -6.309 -17.180 12.717 1.00 46.47 101 GLN A C 1
ATOM 771 O O . GLN A 1 101 ? -5.850 -16.378 13.524 1.00 46.47 101 GLN A O 1
ATOM 776 N N . VAL A 1 102 ? -7.553 -17.657 12.801 1.00 38.78 102 VAL A N 1
ATOM 777 C CA . VAL A 1 102 ? -8.312 -17.666 14.050 1.00 38.78 102 VAL A CA 1
ATOM 778 C C . VAL A 1 102 ? -7.930 -18.962 14.752 1.00 38.78 102 VAL A C 1
ATOM 780 O O . VAL A 1 102 ? -8.461 -20.029 14.466 1.00 38.78 102 VAL A O 1
ATOM 783 N N . SER A 1 103 ? -6.939 -18.889 15.631 1.00 37.78 103 SER A N 1
ATOM 784 C CA . SER A 1 103 ? -6.714 -19.920 16.635 1.00 37.78 103 SER A CA 1
ATOM 785 C C . SER A 1 103 ? -6.918 -19.280 17.995 1.00 37.78 103 SER A C 1
ATOM 787 O O . SER A 1 103 ? -6.012 -18.586 18.430 1.00 37.78 103 SER A O 1
ATOM 789 N N . PHE A 1 104 ? -8.073 -19.500 18.630 1.00 30.61 104 PHE A N 1
ATOM 790 C CA . PHE A 1 104 ? -8.216 -19.746 20.072 1.00 30.61 104 PHE A CA 1
ATOM 791 C C . PHE A 1 104 ? -9.601 -20.369 20.341 1.00 30.61 104 PHE A C 1
ATOM 793 O O . PHE A 1 104 ? -10.590 -19.666 20.449 1.00 30.61 104 PHE A O 1
ATOM 800 N N . HIS A 1 105 ? -9.597 -21.702 20.431 1.00 36.28 105 HIS A N 1
ATOM 801 C CA . HIS A 1 105 ? -10.439 -22.581 21.255 1.00 36.28 105 HIS A CA 1
ATOM 802 C C . HIS A 1 105 ? -11.988 -22.509 21.240 1.00 36.28 105 HIS A C 1
ATOM 804 O O . HIS A 1 105 ? -12.589 -21.578 21.759 1.00 36.28 105 HIS A O 1
ATOM 810 N N . ASP A 1 106 ? -12.526 -23.682 20.871 1.00 43.59 106 ASP A N 1
ATOM 811 C CA . ASP A 1 106 ? -13.724 -24.397 21.356 1.00 43.59 106 ASP A CA 1
ATOM 812 C C . ASP A 1 106 ? -15.071 -24.187 20.631 1.00 43.59 106 ASP A C 1
ATOM 814 O O . ASP A 1 106 ? -15.734 -23.173 20.789 1.00 43.59 106 ASP A O 1
ATOM 818 N N . GLU A 1 107 ? -15.447 -25.222 19.860 1.00 48.50 107 GLU A N 1
ATOM 819 C CA . GLU A 1 107 ? -16.810 -25.619 19.449 1.00 48.50 107 GLU A CA 1
ATOM 820 C C . GLU A 1 107 ? -17.784 -24.503 19.028 1.00 48.50 107 GLU A C 1
ATOM 822 O O . GLU A 1 107 ? -18.629 -24.035 19.787 1.00 48.50 107 GLU A O 1
ATOM 827 N N . GLY A 1 108 ? -17.727 -24.159 17.741 1.00 46.72 108 GLY A N 1
ATOM 828 C CA . GLY A 1 108 ? -18.754 -23.375 17.063 1.00 46.72 108 GLY A CA 1
ATOM 829 C C . GLY A 1 108 ? -18.160 -22.661 15.864 1.00 46.72 108 GLY A C 1
ATOM 830 O O . GLY A 1 108 ? -17.446 -21.679 16.015 1.00 46.72 108 GLY A O 1
ATOM 831 N N . THR A 1 109 ? -18.387 -23.185 14.662 1.00 55.00 109 THR A N 1
ATOM 832 C CA . THR A 1 109 ? -17.936 -22.569 13.411 1.00 55.00 109 THR A CA 1
ATOM 833 C C . THR A 1 109 ? -18.607 -21.203 13.246 1.00 55.00 109 THR A C 1
ATOM 835 O O . THR A 1 109 ? -19.736 -21.134 12.774 1.00 55.00 109 THR A O 1
ATOM 838 N N . GLU A 1 110 ? -17.935 -20.124 13.659 1.00 62.34 110 GLU A N 1
ATOM 839 C CA . GLU A 1 110 ? -18.388 -18.761 13.378 1.00 62.34 110 GLU A CA 1
ATOM 840 C C . GLU A 1 110 ? -18.374 -18.547 11.864 1.00 62.34 110 GLU A C 1
ATOM 842 O O . GLU A 1 110 ? -17.340 -18.658 11.195 1.00 62.34 110 GLU A O 1
ATOM 847 N N . LEU A 1 111 ? -19.564 -18.309 11.324 1.00 56.38 111 LEU A N 1
ATOM 848 C CA . LEU A 1 111 ? -19.787 -18.027 9.920 1.00 56.38 111 LEU A CA 1
ATOM 849 C C . LEU A 1 111 ? -19.131 -16.694 9.550 1.00 56.38 111 LEU A C 1
ATOM 851 O O . LEU A 1 111 ? -19.015 -15.772 10.363 1.00 56.38 111 LEU A O 1
ATOM 855 N N . SER A 1 112 ? -18.673 -16.586 8.303 1.00 51.38 112 SER A N 1
ATOM 856 C CA . SER A 1 112 ? -18.165 -15.309 7.813 1.00 51.38 112 SER A CA 1
ATOM 857 C C . SER A 1 112 ? -19.294 -14.275 7.847 1.00 51.38 112 SER A C 1
ATOM 859 O O . SER A 1 112 ? -20.463 -14.609 7.659 1.00 51.38 112 SER A O 1
ATOM 861 N N . CYS A 1 113 ? -18.972 -12.996 8.049 1.00 53.88 113 CYS A N 1
ATOM 862 C CA . CYS A 1 113 ? -19.981 -11.934 8.111 1.00 53.88 113 CYS A CA 1
ATOM 863 C C . CYS A 1 113 ? -20.851 -11.815 6.844 1.00 53.88 113 CYS A C 1
ATOM 865 O O . CYS A 1 113 ? -21.853 -11.110 6.882 1.00 53.88 113 CYS A O 1
ATOM 867 N N . LEU A 1 114 ? -20.483 -12.480 5.742 1.00 55.81 114 LEU A N 1
ATOM 868 C CA . LEU A 1 114 ? -21.277 -12.575 4.517 1.00 55.81 114 LEU A CA 1
ATOM 869 C C . LEU A 1 114 ? -22.281 -13.740 4.538 1.00 55.81 114 LEU A C 1
ATOM 871 O O . LEU A 1 114 ? -23.351 -13.610 3.948 1.00 55.81 114 LEU A O 1
ATOM 875 N N . ASP A 1 115 ? -21.977 -14.830 5.242 1.00 63.09 115 ASP A N 1
ATOM 876 C CA . ASP A 1 115 ? -22.865 -15.993 5.364 1.00 63.09 115 ASP A CA 1
ATOM 877 C C . ASP A 1 115 ? -24.058 -15.700 6.294 1.00 63.09 115 ASP A C 1
ATOM 879 O O . ASP A 1 115 ? -25.173 -16.139 6.024 1.00 63.09 115 ASP A O 1
ATOM 883 N N . GLU A 1 116 ? -23.864 -14.877 7.332 1.00 60.72 116 GLU A N 1
ATOM 884 C CA . GLU A 1 116 ? -24.943 -14.415 8.229 1.00 60.72 116 GLU A CA 1
ATOM 885 C C . GLU A 1 116 ? -26.022 -13.608 7.481 1.00 60.72 116 GLU A C 1
ATOM 887 O O . GLU A 1 116 ? -27.221 -13.769 7.713 1.00 60.72 116 GLU A O 1
ATOM 892 N N . VAL A 1 117 ? -25.613 -12.753 6.533 1.00 67.50 117 VAL A N 1
ATOM 893 C CA . VAL A 1 117 ? -26.559 -11.941 5.742 1.00 67.50 117 VAL A CA 1
ATOM 894 C C . VAL A 1 117 ? -27.359 -12.821 4.787 1.00 67.50 117 VAL A C 1
ATOM 896 O O . VAL A 1 117 ? -28.540 -12.564 4.563 1.00 67.50 117 VAL A O 1
ATOM 899 N N . PHE A 1 118 ? -26.723 -13.864 4.250 1.00 63.75 118 PHE A N 1
ATOM 900 C CA . PHE A 1 118 ? -27.353 -14.806 3.334 1.00 63.75 118 PHE A CA 1
ATOM 901 C C . PHE A 1 118 ? -28.437 -15.632 4.042 1.00 63.75 118 PHE A C 1
ATOM 903 O O . PHE A 1 118 ? -29.561 -15.695 3.557 1.00 63.75 118 PHE A O 1
ATOM 910 N N . LEU A 1 119 ? -28.146 -16.163 5.235 1.00 57.97 119 LEU A N 1
ATOM 911 C CA . LEU A 1 119 ? -29.108 -16.960 6.009 1.00 57.97 119 LEU A CA 1
ATOM 912 C C . LEU A 1 119 ? -30.268 -16.134 6.576 1.00 57.97 119 LEU A C 1
ATOM 914 O O . LEU A 1 119 ? -31.374 -16.649 6.711 1.00 57.97 119 LEU A O 1
ATOM 918 N N . SER A 1 120 ? -30.054 -14.848 6.868 1.00 58.09 120 SER A N 1
ATOM 919 C CA . SER A 1 120 ? -31.146 -13.970 7.314 1.00 58.09 120 SER A CA 1
ATOM 920 C C . SER A 1 120 ? -32.184 -13.660 6.226 1.00 58.09 120 SER A C 1
ATOM 922 O O . SER A 1 120 ? -33.254 -13.139 6.542 1.00 58.09 120 SER A O 1
ATOM 924 N N . LEU A 1 121 ? -31.884 -13.953 4.954 1.00 64.75 121 LEU A N 1
ATOM 925 C CA . LEU A 1 121 ? -32.767 -13.646 3.828 1.00 64.75 121 LEU A CA 1
ATOM 926 C C . LEU A 1 121 ? -33.714 -14.795 3.448 1.00 64.75 121 LEU A C 1
ATOM 928 O O . LEU A 1 121 ? -34.705 -14.540 2.769 1.00 64.75 121 LEU A O 1
ATOM 932 N N . ASP A 1 122 ? -33.436 -16.024 3.890 1.00 55.81 122 ASP A N 1
ATOM 933 C CA . ASP A 1 122 ? -34.207 -17.222 3.522 1.00 55.81 122 ASP A CA 1
ATOM 934 C C . ASP A 1 122 ? -35.451 -17.467 4.410 1.00 55.81 122 ASP A C 1
ATOM 936 O O . ASP A 1 122 ? -36.195 -18.415 4.175 1.00 55.81 122 ASP A O 1
ATOM 940 N N . ASP A 1 123 ? -35.734 -16.610 5.398 1.00 58.03 123 ASP A N 1
ATOM 941 C CA . ASP A 1 123 ? -36.834 -16.811 6.365 1.00 58.03 123 ASP A CA 1
ATOM 942 C C . ASP A 1 123 ? -38.167 -16.125 5.971 1.00 58.03 123 ASP A C 1
ATOM 944 O O . ASP A 1 123 ? -39.037 -15.924 6.816 1.00 58.03 123 ASP A O 1
ATOM 948 N N . TYR A 1 124 ? -38.348 -15.717 4.704 1.00 59.44 124 TYR A N 1
ATOM 949 C CA . TYR A 1 124 ? -39.517 -14.912 4.287 1.00 59.44 124 TYR A CA 1
ATOM 950 C C . TYR A 1 124 ? -40.480 -15.510 3.251 1.00 59.44 124 TYR A C 1
ATOM 952 O O . TYR A 1 124 ? -41.449 -14.836 2.902 1.00 59.44 124 TYR A O 1
ATOM 960 N N . ASP A 1 125 ? -40.332 -16.770 2.837 1.00 56.69 125 ASP A N 1
ATOM 961 C CA . ASP A 1 125 ? -41.277 -17.401 1.900 1.00 56.69 125 ASP A CA 1
ATOM 962 C C . ASP A 1 125 ? -42.062 -18.573 2.525 1.00 56.69 125 ASP A C 1
ATOM 964 O O . ASP A 1 125 ? -42.004 -19.708 2.055 1.00 56.69 125 ASP A O 1
ATOM 968 N N . GLU A 1 126 ? -42.882 -18.303 3.549 1.00 59.75 126 GLU A N 1
ATOM 969 C CA . GLU A 1 126 ? -44.001 -19.189 3.920 1.00 59.75 126 GLU A CA 1
ATOM 970 C C . GLU A 1 126 ? -45.345 -18.525 3.571 1.00 59.75 126 GLU A C 1
ATOM 972 O O . GLU A 1 126 ? -46.059 -17.974 4.410 1.00 59.75 126 GLU A O 1
ATOM 977 N N . VAL A 1 127 ? -45.716 -18.570 2.287 1.00 60.44 127 VAL A N 1
ATOM 978 C CA . VAL A 1 127 ? -47.088 -18.270 1.855 1.00 60.44 127 VAL A CA 1
ATOM 979 C C . VAL A 1 127 ? -47.970 -19.499 2.080 1.00 60.44 127 VAL A C 1
ATOM 981 O O . VAL A 1 127 ? -47.925 -20.481 1.341 1.00 60.44 127 VAL A O 1
ATOM 984 N N . SER A 1 128 ? -48.801 -19.456 3.118 1.00 57.66 128 SER A N 1
ATOM 985 C CA . SER A 1 128 ? -49.813 -20.481 3.383 1.00 57.66 128 SER A CA 1
ATOM 986 C C . SER A 1 128 ? -50.925 -20.388 2.329 1.00 57.66 128 SER A C 1
ATOM 988 O O . SER A 1 128 ? -51.721 -19.449 2.328 1.00 57.66 128 SER A O 1
ATOM 990 N N . LEU A 1 129 ? -51.001 -21.361 1.416 1.00 57.62 129 LEU A N 1
ATOM 991 C CA . LEU A 1 129 ? -52.157 -21.508 0.527 1.00 57.62 129 LEU A CA 1
ATOM 992 C C . LEU A 1 129 ? -53.302 -22.225 1.272 1.00 57.62 129 LEU A C 1
ATOM 994 O O . LEU A 1 129 ? -53.050 -23.229 1.939 1.00 57.62 129 LEU A O 1
ATOM 998 N N . PRO A 1 130 ? -54.560 -21.754 1.173 1.00 61.28 130 PRO A N 1
ATOM 999 C CA . PRO A 1 130 ? -55.691 -22.417 1.814 1.00 61.28 130 PRO A CA 1
ATOM 1000 C C . PRO A 1 130 ? -56.072 -23.706 1.070 1.00 61.28 130 PRO A C 1
ATOM 1002 O O . PRO A 1 130 ? -56.276 -23.695 -0.145 1.00 61.28 130 PRO A O 1
ATOM 1005 N N . ASN A 1 131 ? -56.205 -24.808 1.815 1.00 55.97 131 ASN A N 1
ATOM 1006 C CA . ASN A 1 131 ? -56.745 -26.075 1.318 1.00 55.97 131 ASN A CA 1
ATOM 1007 C C . ASN A 1 131 ? -58.206 -25.907 0.864 1.00 55.97 131 ASN A C 1
ATOM 1009 O O . ASN A 1 131 ? -59.044 -25.455 1.648 1.00 55.97 131 ASN A O 1
ATOM 1013 N N . ASN A 1 132 ? -58.510 -26.352 -0.358 1.00 55.66 132 ASN A N 1
ATOM 1014 C CA . ASN A 1 132 ? -59.857 -26.722 -0.800 1.00 55.66 132 ASN A CA 1
ATOM 1015 C C . ASN A 1 132 ? -59.844 -28.200 -1.191 1.00 55.66 132 ASN A C 1
ATOM 1017 O O . ASN A 1 132 ? -59.010 -28.544 -2.060 1.00 55.66 132 ASN A O 1
#

pLDDT: mean 70.6, std 20.21, range [30.61, 97.0]

InterPro domains:
  IPR003441 NAC domain [PF02365] (3-52)
  IPR003441 NAC domain [PS51005] (1-96)
  IPR036093 NAC domain superfamily [G3DSA:2.170.150.80] (1-99)
  IPR036093 NAC domain superfamily [SSF101941] (2-95)

Secondary structure (DSSP, 8-state):
-EETTEEEEE-SPPEEEEETTEEEEEEEEEEEEES-TTTPEEEEEEEEEEEEPPS--EE---------------------------S-EEEEEEE-GGG-------S--PPPTTHHHHHTTSS-----PPP-

Radius of gyration: 26.73 Å; Cα contacts (8 Å, |Δi|>4): 170; chains: 1; bounding box: 104×40×40 Å